Protein AF-A0A722GA83-F1 (afdb_monomer)

InterPro domains:
  IPR032831 LPS-assembly lipoprotein LptM, conserved region [NF047847] (1-31)
  IPR032831 LPS-assembly lipoprotein LptM, conserved region [PF13627] (8-29)

Secondary structure (DSSP, 8-state):
-HHHHHHHHHHHHHHHHHHHTTS-S-----S-S-PPPP-

Radius of gyration: 21.11 Å; Cα contacts (8 Å, |Δi|>4): 0; chains: 1; bounding box: 37×7×63 Å

Structure (mmCIF, N/CA/C/O backbone):
data_AF-A0A722GA83-F1
#
_entry.id   AF-A0A722GA83-F1
#
loop_
_atom_site.group_PDB
_atom_site.id
_atom_site.type_symbol
_atom_site.label_atom_id
_atom_site.label_alt_id
_atom_site.label_comp_id
_atom_site.label_asym_id
_atom_site.label_entity_id
_atom_site.label_seq_id
_atom_site.pdbx_PDB_ins_code
_atom_site.Cartn_x
_atom_site.Cartn_y
_atom_site.Cartn_z
_atom_site.occupancy
_atom_site.B_iso_or_equiv
_atom_site.auth_seq_id
_atom_site.auth_comp_id
_atom_site.auth_asym_id
_atom_site.auth_atom_id
_atom_site.pdbx_PDB_model_num
ATOM 1 N N . MET A 1 1 ? -10.620 -2.408 20.723 1.00 57.75 1 MET A N 1
ATOM 2 C CA . MET A 1 1 ? -9.346 -2.784 20.062 1.00 57.75 1 MET A CA 1
ATOM 3 C C . MET A 1 1 ? -9.496 -3.878 18.993 1.00 57.75 1 MET A C 1
ATOM 5 O O . MET A 1 1 ? -8.961 -3.703 17.912 1.00 57.75 1 MET A O 1
ATOM 9 N N . LYS A 1 2 ? -10.229 -4.979 19.235 1.00 66.56 2 LYS A N 1
ATOM 10 C CA . LYS A 1 2 ? -10.331 -6.142 18.314 1.00 66.56 2 LYS A CA 1
ATOM 11 C C . LYS A 1 2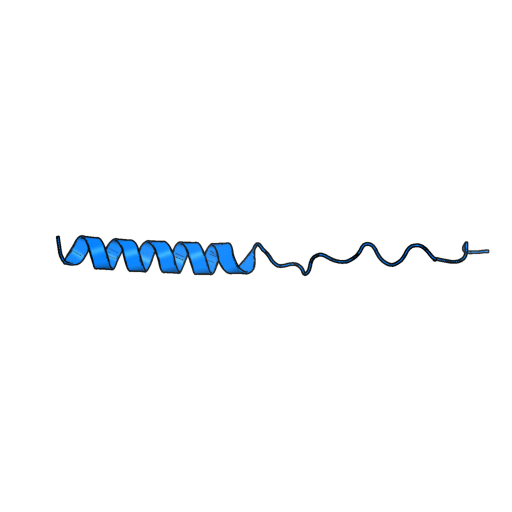 ? -10.723 -5.838 16.853 1.00 66.56 2 LYS A C 1
ATOM 13 O O . LYS A 1 2 ? -10.157 -6.427 15.941 1.00 66.56 2 LYS A O 1
ATOM 18 N N . ASN A 1 3 ? -11.618 -4.877 16.616 1.00 77.56 3 ASN A N 1
ATOM 19 C CA . ASN A 1 3 ? -12.032 -4.518 15.251 1.00 77.56 3 ASN A CA 1
ATOM 20 C C . ASN A 1 3 ? -11.012 -3.632 14.524 1.00 77.56 3 ASN A C 1
ATOM 22 O O . ASN A 1 3 ? -10.933 -3.682 13.304 1.00 77.56 3 ASN A O 1
ATOM 26 N N . VAL A 1 4 ? -10.199 -2.871 15.264 1.00 83.19 4 VAL A N 1
ATOM 27 C CA . VAL A 1 4 ? -9.181 -1.978 14.689 1.00 83.19 4 VAL A CA 1
ATOM 28 C C . VAL A 1 4 ? -8.096 -2.800 13.998 1.00 83.19 4 VAL A C 1
ATOM 30 O O . VAL A 1 4 ? -7.687 -2.475 12.892 1.00 83.19 4 VAL A O 1
ATOM 33 N N . PHE A 1 5 ? -7.701 -3.923 14.603 1.00 85.50 5 PHE A N 1
ATOM 34 C CA . PHE A 1 5 ? -6.702 -4.827 14.034 1.00 85.50 5 PHE A CA 1
ATOM 35 C C . PHE A 1 5 ? -7.171 -5.457 12.716 1.00 85.50 5 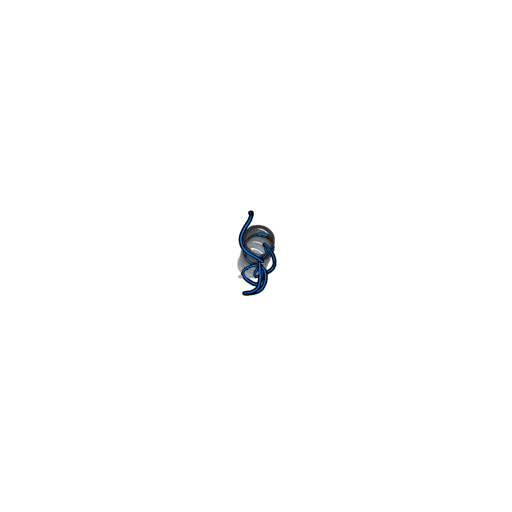PHE A C 1
ATOM 37 O O . PHE A 1 5 ? -6.418 -5.531 11.749 1.00 85.50 5 PHE A O 1
ATOM 44 N N . LYS A 1 6 ? -8.452 -5.841 12.650 1.00 86.19 6 LYS A N 1
ATOM 45 C CA . LYS A 1 6 ? -9.078 -6.348 11.426 1.00 86.19 6 LYS A CA 1
ATOM 46 C C . LYS A 1 6 ? -9.119 -5.276 10.334 1.00 86.19 6 LYS A C 1
ATOM 48 O O . LYS A 1 6 ? -8.773 -5.566 9.195 1.00 86.19 6 LYS A O 1
ATOM 53 N N . THR A 1 7 ? -9.486 -4.041 10.675 1.00 88.62 7 THR A N 1
ATOM 54 C CA . THR A 1 7 ? -9.499 -2.925 9.718 1.00 88.62 7 THR A CA 1
ATOM 55 C C . THR A 1 7 ? -8.098 -2.609 9.190 1.00 88.62 7 THR A C 1
ATOM 57 O O . THR A 1 7 ? -7.940 -2.419 7.989 1.00 88.62 7 THR A O 1
ATOM 60 N N . LEU A 1 8 ? -7.072 -2.622 10.049 1.00 89.69 8 LEU A N 1
ATOM 61 C CA . LEU A 1 8 ? -5.677 -2.410 9.644 1.00 89.69 8 LEU A CA 1
ATOM 62 C C . LEU A 1 8 ? -5.163 -3.528 8.728 1.00 89.69 8 LEU A C 1
ATOM 64 O O . LEU A 1 8 ? -4.510 -3.238 7.730 1.00 89.69 8 LEU A O 1
ATOM 68 N N . ALA A 1 9 ? -5.501 -4.788 9.016 1.00 88.62 9 ALA A N 1
ATOM 69 C CA . ALA A 1 9 ? -5.147 -5.918 8.159 1.00 88.62 9 ALA A CA 1
ATOM 70 C C . ALA A 1 9 ? -5.814 -5.827 6.774 1.00 88.62 9 ALA A C 1
ATOM 72 O O . ALA A 1 9 ? -5.168 -6.070 5.755 1.00 88.62 9 ALA A O 1
ATOM 73 N N . VAL A 1 10 ? -7.088 -5.423 6.714 1.00 91.50 10 VAL A N 1
ATOM 74 C CA . VAL A 1 10 ? -7.803 -5.204 5.443 1.00 91.50 10 VAL A CA 1
ATOM 75 C C . VAL A 1 10 ? -7.210 -4.022 4.669 1.00 91.50 10 VAL A C 1
ATOM 77 O O . VAL A 1 10 ? -7.017 -4.125 3.462 1.00 91.50 10 VAL A O 1
ATOM 80 N N . LEU A 1 11 ? -6.853 -2.922 5.342 1.00 90.88 11 LEU A N 1
ATOM 81 C CA . LEU A 1 11 ? -6.195 -1.787 4.686 1.00 90.88 11 LEU A CA 1
ATOM 82 C C . LEU A 1 11 ? -4.831 -2.178 4.116 1.00 90.88 11 LEU A C 1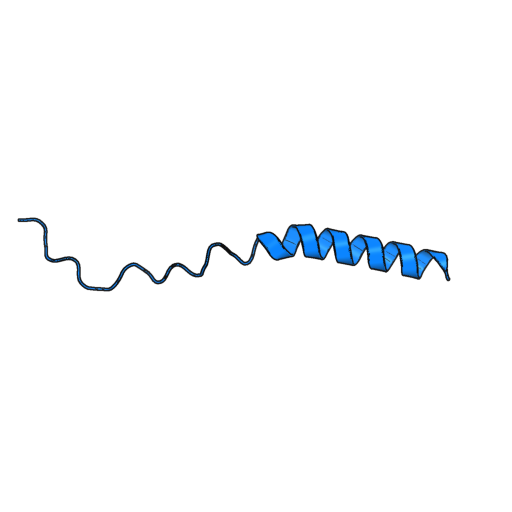
ATOM 84 O O . LEU A 1 11 ? -4.554 -1.885 2.959 1.00 90.88 11 LEU A O 1
ATOM 88 N N . LEU A 1 12 ? -3.994 -2.847 4.913 1.00 87.75 12 LEU A N 1
ATOM 89 C CA . LEU A 1 12 ? -2.646 -3.246 4.512 1.00 87.75 12 LEU A CA 1
ATOM 90 C C . LEU A 1 12 ? -2.679 -4.231 3.341 1.00 87.75 12 LEU A C 1
ATOM 92 O O . LEU A 1 12 ? -1.864 -4.118 2.429 1.00 87.75 12 LEU A O 1
ATOM 96 N N . THR A 1 13 ? -3.626 -5.172 3.345 1.00 86.94 13 THR A N 1
ATOM 97 C CA . THR A 1 13 ? -3.819 -6.108 2.229 1.00 86.94 13 THR A CA 1
ATOM 98 C C . THR A 1 13 ? -4.295 -5.389 0.977 1.00 86.94 13 THR A C 1
ATOM 100 O O . THR A 1 13 ? -3.700 -5.607 -0.068 1.00 86.94 13 THR A O 1
ATOM 103 N N . LEU A 1 14 ? -5.266 -4.472 1.058 1.00 88.12 14 LEU A N 1
ATOM 104 C CA . LEU A 1 14 ? -5.664 -3.658 -0.096 1.00 88.12 14 LEU A CA 1
ATOM 105 C C . LEU A 1 14 ? -4.495 -2.836 -0.645 1.00 88.12 14 LEU A C 1
ATOM 107 O O . LEU A 1 14 ? -4.250 -2.875 -1.843 1.00 88.12 14 LEU A O 1
ATOM 111 N N . PHE A 1 15 ? -3.757 -2.143 0.225 1.00 85.00 15 PHE A N 1
ATOM 112 C CA . PHE A 1 15 ? -2.614 -1.310 -0.163 1.00 85.00 15 PHE A CA 1
ATOM 113 C C . PHE A 1 15 ? -1.473 -2.137 -0.758 1.00 85.00 15 PHE A C 1
ATOM 115 O O . PHE A 1 15 ? -0.797 -1.711 -1.691 1.00 85.00 15 PHE A O 1
ATOM 122 N N . SER A 1 16 ? -1.269 -3.345 -0.232 1.00 82.19 16 SER A N 1
ATOM 123 C CA . SER A 1 16 ? -0.311 -4.294 -0.783 1.00 82.19 16 SER A CA 1
ATOM 124 C C . SER A 1 16 ? -0.809 -4.864 -2.101 1.00 82.19 16 SER A C 1
ATOM 126 O O . SER A 1 16 ? -0.015 -4.949 -3.008 1.00 82.19 16 SER A O 1
ATOM 128 N N . LEU A 1 17 ? -2.085 -5.208 -2.286 1.00 81.25 17 LEU A N 1
ATOM 129 C CA . LEU A 1 17 ? -2.586 -5.675 -3.587 1.00 81.25 17 LEU A CA 1
ATOM 130 C C . LEU A 1 17 ? -2.518 -4.574 -4.654 1.00 81.25 17 LEU A C 1
ATOM 132 O O . LEU A 1 17 ? -2.116 -4.848 -5.783 1.00 81.25 17 LEU A O 1
ATOM 136 N N . THR A 1 18 ? -2.863 -3.333 -4.302 1.00 75.00 18 THR A N 1
ATOM 137 C CA . THR A 1 18 ? -2.768 -2.191 -5.223 1.00 75.00 18 THR A CA 1
ATOM 138 C C . THR A 1 18 ? -1.315 -1.785 -5.490 1.00 75.00 18 THR A C 1
ATOM 140 O O . THR A 1 18 ? -0.990 -1.392 -6.607 1.00 75.00 18 THR A O 1
ATOM 143 N N . GLY A 1 19 ? -0.419 -1.921 -4.506 1.00 72.06 19 GLY A N 1
ATOM 144 C CA . GLY A 1 19 ? 1.008 -1.596 -4.626 1.00 72.06 19 GLY A CA 1
ATOM 145 C C . GLY A 1 19 ? 1.909 -2.730 -5.142 1.00 72.06 19 GLY A C 1
ATOM 146 O O . GLY A 1 19 ? 2.947 -2.461 -5.743 1.00 72.06 19 GLY A O 1
ATOM 147 N N . CYS A 1 20 ? 1.527 -3.997 -4.964 1.00 68.88 20 CYS A N 1
ATOM 148 C CA . CYS A 1 20 ? 2.292 -5.195 -5.360 1.00 68.88 20 CYS A CA 1
ATOM 149 C C . CYS A 1 20 ? 2.249 -5.430 -6.878 1.00 68.88 20 CYS A C 1
ATOM 151 O O . CYS A 1 20 ? 3.102 -6.125 -7.416 1.00 68.88 20 CYS A O 1
ATOM 153 N N . GLY A 1 21 ? 1.326 -4.784 -7.594 1.00 60.00 21 GLY A N 1
ATOM 154 C CA . GLY A 1 21 ? 1.319 -4.762 -9.059 1.00 60.00 21 GLY A CA 1
ATOM 155 C C . GLY A 1 21 ? 2.153 -3.640 -9.687 1.00 60.00 21 GLY A C 1
ATOM 156 O O . GLY A 1 21 ? 2.415 -3.685 -10.885 1.00 60.00 21 GLY A O 1
ATOM 157 N N . LEU A 1 22 ? 2.578 -2.630 -8.913 1.00 56.00 22 LEU A N 1
ATOM 158 C CA . LEU A 1 22 ? 3.226 -1.426 -9.458 1.00 56.00 22 LEU A CA 1
ATOM 159 C C . LEU A 1 22 ? 4.761 -1.456 -9.382 1.00 56.00 22 LEU A C 1
ATOM 161 O O . LEU A 1 22 ? 5.430 -0.692 -10.074 1.00 56.00 22 LEU A O 1
ATOM 165 N N . LYS A 1 23 ? 5.334 -2.386 -8.607 1.00 56.00 23 LYS A N 1
ATOM 166 C CA . LYS A 1 23 ? 6.747 -2.784 -8.708 1.00 56.00 23 LYS A CA 1
ATOM 167 C C . LYS A 1 23 ? 6.875 -3.979 -9.654 1.00 56.00 23 LYS A C 1
ATOM 169 O O . LYS A 1 23 ? 7.339 -5.041 -9.257 1.00 56.00 23 LYS A O 1
ATOM 174 N N . GLY A 1 24 ? 6.428 -3.820 -10.897 1.00 66.69 24 GLY A N 1
ATOM 175 C CA .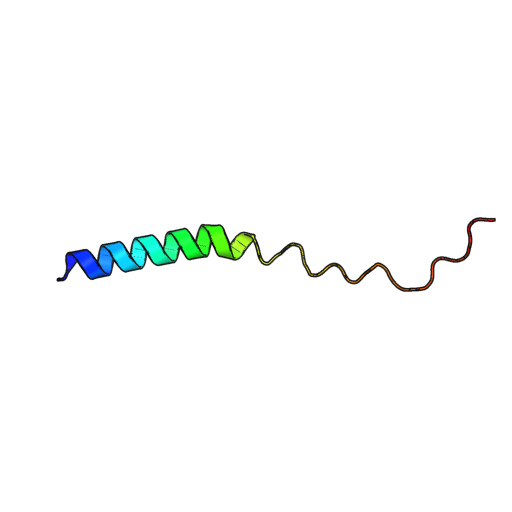 GLY A 1 24 ? 6.631 -4.864 -11.892 1.00 66.69 24 GLY A CA 1
ATOM 176 C C . GLY A 1 24 ? 5.983 -4.675 -13.263 1.00 66.69 24 GLY A C 1
ATOM 177 O O . GLY A 1 24 ? 5.273 -5.574 -13.694 1.00 66.69 24 GLY A O 1
ATOM 178 N N . PRO A 1 25 ? 6.359 -3.678 -14.078 1.00 64.75 25 PRO A N 1
ATOM 179 C CA . PRO A 1 25 ? 7.129 -4.059 -15.242 1.00 64.75 25 PRO A CA 1
ATOM 180 C C . PRO A 1 25 ? 8.485 -4.528 -14.713 1.00 64.75 25 PRO A C 1
ATOM 182 O O . PRO A 1 25 ? 9.210 -3.770 -14.066 1.00 64.75 25 PRO A O 1
ATOM 185 N N . LEU A 1 26 ? 8.761 -5.821 -14.898 1.00 58.88 26 LEU A N 1
ATOM 186 C CA . LEU A 1 26 ? 10.103 -6.403 -14.942 1.00 58.88 26 LEU A CA 1
ATOM 187 C C . LEU A 1 26 ? 11.085 -5.278 -15.292 1.00 58.88 26 LEU A C 1
ATOM 189 O O . LEU A 1 26 ? 10.846 -4.631 -16.307 1.00 58.88 26 LEU A O 1
ATOM 193 N N . TYR A 1 27 ? 12.071 -4.960 -14.439 1.00 64.25 27 TYR A N 1
ATOM 194 C CA . TYR A 1 27 ? 13.150 -4.031 -14.798 1.00 64.25 27 TYR A CA 1
ATOM 195 C C . TYR A 1 27 ? 13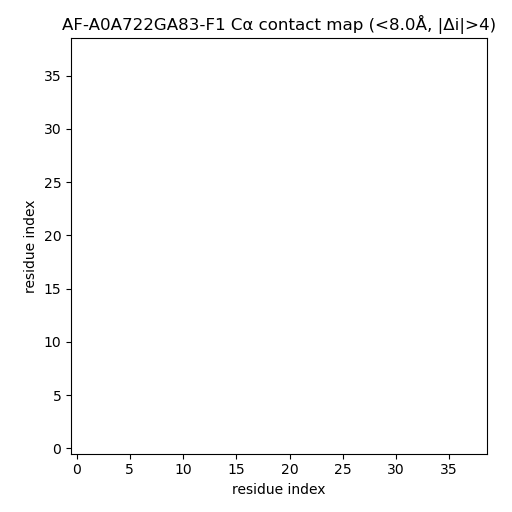.646 -4.494 -16.159 1.00 64.25 27 TYR A C 1
ATOM 197 O O . TYR A 1 27 ? 14.329 -5.510 -16.241 1.00 64.25 27 TYR A O 1
ATOM 205 N N . PHE A 1 28 ? 13.154 -3.845 -17.215 1.00 59.88 28 PHE A N 1
ATOM 206 C CA . PHE A 1 28 ? 13.426 -4.248 -18.573 1.00 59.88 28 PHE A CA 1
ATOM 207 C C . PHE A 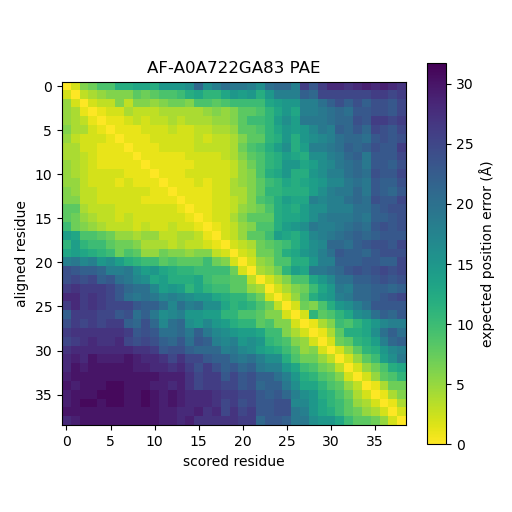1 28 ? 14.893 -3.900 -18.697 1.00 59.88 28 PHE A C 1
ATOM 209 O O . PHE A 1 28 ? 15.215 -2.707 -18.630 1.00 59.88 28 PHE A O 1
ATOM 216 N N . PRO A 1 29 ? 15.794 -4.896 -18.760 1.00 57.00 29 PRO A N 1
ATOM 217 C CA . PRO A 1 29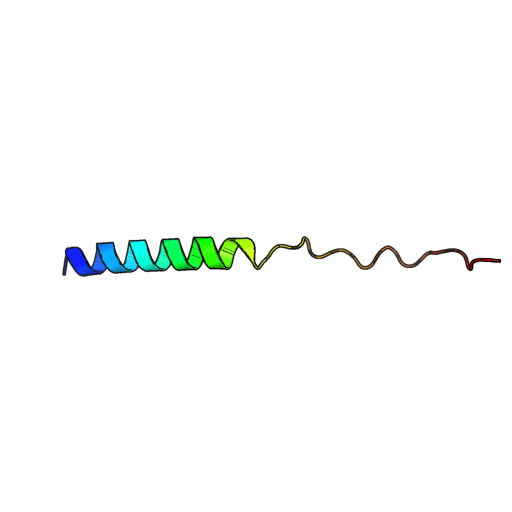 ? 17.175 -4.579 -19.032 1.00 57.00 29 PRO A CA 1
ATOM 218 C C . PRO A 1 29 ? 17.133 -3.742 -20.316 1.00 57.00 29 PRO A C 1
ATOM 220 O O . PRO A 1 29 ? 16.456 -4.161 -21.263 1.00 57.00 29 PRO A O 1
ATOM 223 N N . PRO A 1 30 ? 17.716 -2.529 -20.337 1.00 59.97 30 PRO A N 1
ATOM 224 C CA . PRO A 1 30 ? 17.805 -1.761 -21.568 1.00 59.97 30 PRO A CA 1
ATOM 225 C C . PRO A 1 30 ? 18.368 -2.718 -22.608 1.00 59.97 30 PRO A C 1
ATOM 227 O O . PRO A 1 30 ? 19.440 -3.281 -22.369 1.00 59.97 30 PRO A O 1
ATOM 230 N N . ALA A 1 31 ? 17.567 -2.994 -23.648 1.00 61.62 31 ALA A N 1
ATOM 231 C CA . ALA A 1 31 ? 17.863 -4.012 -24.642 1.00 61.62 31 ALA A CA 1
ATOM 232 C C . ALA A 1 31 ? 19.328 -3.853 -25.024 1.00 61.62 31 ALA A C 1
ATOM 234 O O . ALA A 1 31 ? 19.746 -2.768 -25.432 1.00 61.62 31 ALA A O 1
ATOM 235 N N . ASP A 1 32 ? 20.096 -4.893 -24.713 1.00 54.69 32 ASP A N 1
ATOM 236 C CA . ASP A 1 32 ? 21.532 -4.988 -24.878 1.00 54.69 32 ASP A CA 1
ATOM 237 C C . ASP A 1 32 ? 22.061 -4.076 -25.990 1.00 54.69 32 ASP A C 1
ATOM 239 O O . ASP A 1 32 ? 21.797 -4.305 -27.163 1.00 54.69 32 ASP A O 1
ATOM 243 N N . LYS A 1 33 ? 22.755 -3.004 -25.596 1.00 58.03 33 LYS A N 1
ATOM 244 C CA . LYS A 1 33 ? 24.137 -2.613 -25.942 1.00 58.03 33 LYS A CA 1
ATOM 245 C C . LYS A 1 33 ? 24.837 -3.186 -27.202 1.00 58.03 33 LYS A C 1
ATOM 247 O O . LYS A 1 33 ? 26.059 -3.181 -27.219 1.00 58.03 33 LYS A O 1
ATOM 252 N N . ASN A 1 34 ? 24.135 -3.661 -28.231 1.00 57.94 34 ASN A N 1
ATOM 253 C CA . ASN A 1 34 ? 24.661 -4.159 -29.509 1.00 57.94 34 ASN A CA 1
ATOM 254 C C . ASN A 1 34 ? 23.525 -4.289 -30.548 1.00 57.94 34 ASN A C 1
ATOM 256 O O . ASN A 1 34 ? 23.158 -5.388 -30.957 1.00 57.94 34 ASN A O 1
ATOM 260 N N . ALA A 1 35 ? 22.961 -3.169 -31.001 1.00 59.72 35 A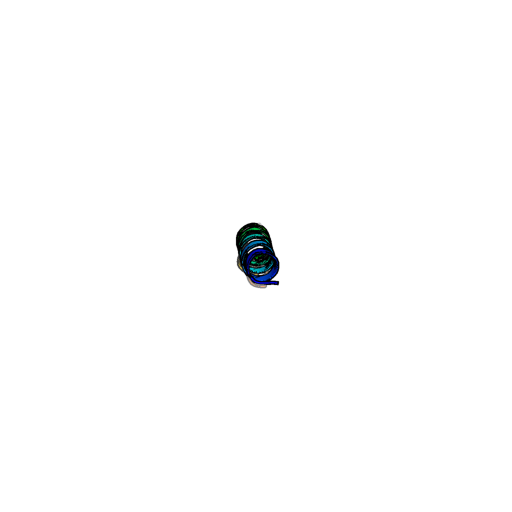LA A N 1
ATOM 261 C CA . ALA A 1 35 ? 22.305 -3.148 -32.308 1.00 59.72 35 ALA A CA 1
ATOM 262 C C . ALA A 1 35 ? 23.383 -2.792 -33.349 1.00 59.72 35 ALA A C 1
ATOM 264 O O . ALA A 1 35 ? 23.989 -1.725 -33.218 1.00 59.72 35 ALA A O 1
ATOM 265 N N . PRO A 1 36 ? 23.671 -3.646 -34.352 1.00 60.97 36 PRO A N 1
ATOM 266 C CA . PRO A 1 36 ? 24.450 -3.217 -35.507 1.00 60.97 36 PRO A CA 1
ATOM 267 C C . PRO A 1 36 ? 23.745 -2.012 -36.148 1.00 60.97 36 PRO A C 1
ATOM 269 O O . PRO A 1 36 ? 22.509 -1.993 -36.169 1.00 60.97 36 PRO A O 1
ATOM 272 N N . PRO A 1 37 ? 24.485 -1.005 -36.641 1.00 63.56 37 PRO A N 1
ATOM 273 C CA . PRO A 1 37 ? 23.871 0.144 -37.289 1.00 63.56 37 PRO A CA 1
ATOM 274 C C . PRO A 1 37 ? 22.983 -0.339 -38.448 1.00 63.56 37 PRO A C 1
ATOM 276 O O . PRO A 1 37 ? 23.422 -1.206 -39.213 1.00 63.56 37 PRO A O 1
ATOM 279 N N . PRO A 1 38 ? 21.743 0.170 -38.586 1.00 63.84 38 PRO A N 1
ATOM 280 C CA . PRO A 1 38 ? 21.012 -0.025 -39.823 1.00 63.84 38 PRO A CA 1
ATOM 281 C C . PRO A 1 38 ? 21.805 0.689 -40.924 1.00 63.84 38 PRO A C 1
ATOM 283 O O . PRO A 1 38 ? 22.225 1.831 -40.735 1.00 63.84 38 PRO A O 1
ATOM 286 N N . THR A 1 39 ? 22.065 -0.059 -41.995 1.00 50.72 39 THR A N 1
ATOM 287 C CA . THR 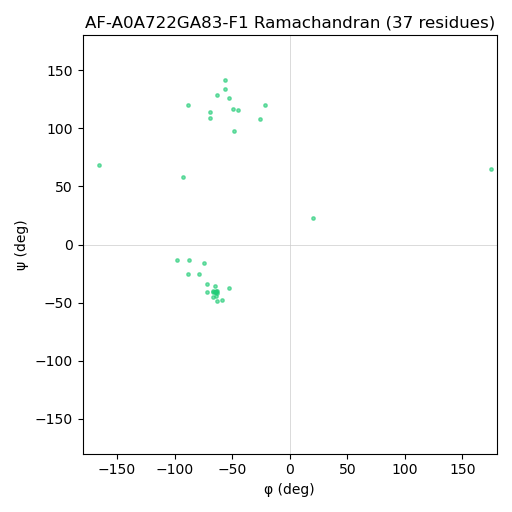A 1 39 ? 22.771 0.314 -43.236 1.00 50.72 39 THR A CA 1
ATOM 288 C C . THR A 1 39 ? 22.622 1.762 -43.666 1.00 50.72 39 THR A C 1
ATOM 290 O O . THR A 1 39 ? 21.461 2.233 -43.699 1.00 50.72 39 THR A O 1
#

Organism: Salmonella enterica (NCBI:txid28901)

Foldseek 3Di:
DVVVVVVVVVVVVVCCVVVVPVPDPPPPPPPDPDDDDDD

Sequence (39 aa):
MKNVFKTLAVLLTLFSLTGCGLKGPLYFPPADKNAPPPT

pLDDT: mean 70.97, std 13.0, range [50.72, 91.5]

Mean predicted aligned error: 14.06 Å

Solvent-accessible surface area (backbone atoms only — not comparable to full-atom values): 2627 Å² total; per-residue (Å²): 112,78,67,56,57,54,51,50,52,52,49,52,48,51,52,42,59,67,48,64,61,70,78,53,77,69,85,70,71,75,76,70,96,72,75,78,78,83,128